Protein AF-A0A662QH12-F1 (afdb_monomer_lite)

Sequence (175 aa):
MKEVKDLENRIRKKLQQIRERIRAGDESEIVAWIIPNELACSQRPLRDDPRFGGRTPLPPEAKPLVIKWVRRIKEMGIRSIICLLEEQQLNRYYVEGGLNLHPCGLLGYYKSQGFEVRHFPMTDYQRPDESYMQKVLEAFKELPKPVLLHCSAAIDRTTPVAAFIAYHYKEDKCK

pLDDT: mean 94.57, std 6.65, range [52.44, 98.88]

Secondary structure (DSSP, 8-state):
-HHHHHHHHHHHHHHHHHHHHHHTT--S---EEEETTTEEEEPSTTTT-TTTTT-SSPPGGGHHHHHHHHHHHHHTT--EEEE---HHHHHHHHTTT---S-TTHHHHHHHHTT-EEEE----TTPPPPHHHHHHHHHHHHHSPSSEEEE-SSSSTTHHHHHHHHHHHHHHHHT-

Foldseek 3Di:
DVQLVVQLVVQQVVLVVCLVCQLVVNVVDAWDCSDPFAEIEGAQQCCNHVVPNPDKAGALVCLVSNVVVLVVVVVVVAAAEEEAAAPVRQCGHFPPRPNCCDPSTPQVNNVVVRHHYDYRYDDVLDADDPVSLVVVLVVSVPGDTHYYYYYHSCRRHNSSSSSSNSVVVVVVVVD

Structure (mmCIF, N/CA/C/O backbone):
data_AF-A0A662QH12-F1
#
_entry.id   AF-A0A662QH12-F1
#
loop_
_atom_site.group_PDB
_atom_site.id
_atom_site.type_symbol
_atom_site.label_atom_id
_atom_site.label_alt_id
_atom_site.label_comp_id
_atom_site.label_asym_id
_atom_site.label_entity_id
_atom_site.label_seq_id
_atom_site.pdbx_PDB_ins_code
_atom_site.Cartn_x
_atom_site.Cartn_y
_atom_site.Cartn_z
_atom_site.occupancy
_atom_site.B_iso_or_equiv
_atom_site.auth_seq_id
_atom_site.auth_comp_id
_atom_site.auth_asym_id
_atom_site.auth_atom_id
_atom_site.pdbx_PDB_model_num
ATOM 1 N N . MET A 1 1 ? -4.034 6.816 25.000 1.00 67.25 1 MET A N 1
ATOM 2 C CA . MET A 1 1 ? -2.619 6.866 24.533 1.00 67.25 1 MET A CA 1
ATOM 3 C C . MET A 1 1 ? -1.852 5.551 24.690 1.00 67.25 1 MET A C 1
ATOM 5 O O . MET A 1 1 ? -1.279 5.114 23.699 1.00 67.25 1 MET A O 1
ATOM 9 N N . LYS A 1 2 ? -1.825 4.903 25.871 1.00 81.06 2 LYS A N 1
ATOM 10 C CA . LYS A 1 2 ? -1.103 3.623 26.064 1.00 81.06 2 LYS A CA 1
ATOM 11 C C . LYS A 1 2 ? -1.577 2.523 25.100 1.00 81.06 2 LYS A C 1
ATOM 13 O O . LYS A 1 2 ? -0.763 1.924 24.411 1.00 81.06 2 LYS A O 1
ATOM 18 N N . GLU A 1 3 ? -2.891 2.363 24.953 1.00 86.19 3 GLU A N 1
ATOM 19 C CA . GLU A 1 3 ? -3.487 1.345 24.073 1.00 86.19 3 GLU A CA 1
ATOM 20 C C . GLU A 1 3 ? -3.155 1.539 22.586 1.00 86.19 3 GLU A C 1
ATOM 22 O O . GLU A 1 3 ? -2.809 0.579 21.896 1.00 86.19 3 GLU A O 1
ATOM 27 N N . VAL A 1 4 ? -3.185 2.785 22.095 1.00 90.38 4 VAL A N 1
ATOM 28 C CA . VAL A 1 4 ? -2.765 3.123 20.722 1.00 90.38 4 VAL A CA 1
ATOM 29 C C . VAL A 1 4 ? -1.297 2.757 20.511 1.00 90.38 4 VAL A C 1
ATOM 31 O O . VAL A 1 4 ? -0.939 2.208 19.468 1.00 90.38 4 VAL A O 1
ATOM 34 N N . LYS A 1 5 ? -0.437 3.006 21.507 1.00 92.19 5 LYS A N 1
ATOM 35 C CA . LYS A 1 5 ? 0.986 2.673 21.416 1.00 92.19 5 LYS A CA 1
ATOM 36 C C . LYS A 1 5 ? 1.232 1.163 21.409 1.00 92.19 5 LYS A C 1
ATOM 38 O O . LYS A 1 5 ? 2.049 0.682 20.623 1.00 92.19 5 LYS A O 1
ATOM 43 N N . ASP A 1 6 ? 0.497 0.411 22.221 1.00 94.38 6 ASP A N 1
ATOM 44 C CA . ASP A 1 6 ? 0.564 -1.053 22.241 1.00 94.38 6 ASP A CA 1
ATOM 45 C C . ASP A 1 6 ? 0.069 -1.656 20.917 1.00 94.38 6 ASP A C 1
ATOM 47 O O . ASP A 1 6 ? 0.640 -2.622 20.402 1.00 94.38 6 ASP A O 1
ATOM 51 N N . LEU A 1 7 ? -0.966 -1.064 20.315 1.00 95.38 7 LEU A N 1
ATOM 52 C CA . LEU A 1 7 ? -1.421 -1.424 18.977 1.00 95.38 7 LEU A CA 1
ATOM 53 C C . LEU A 1 7 ? -0.361 -1.105 17.912 1.00 95.38 7 LEU A C 1
ATOM 55 O O . LEU A 1 7 ? -0.024 -1.989 17.128 1.00 95.38 7 LEU A O 1
ATOM 59 N N . GLU A 1 8 ? 0.233 0.091 17.929 1.00 96.50 8 GLU A N 1
ATOM 60 C CA . GLU A 1 8 ? 1.331 0.474 17.027 1.00 96.50 8 GLU A CA 1
ATOM 61 C C . GLU A 1 8 ? 2.477 -0.547 17.075 1.00 96.50 8 GLU A C 1
ATOM 63 O O . GLU A 1 8 ? 2.946 -1.004 16.030 1.00 96.50 8 GLU A O 1
ATOM 68 N N . ASN A 1 9 ? 2.898 -0.954 18.275 1.00 96.44 9 ASN A N 1
ATOM 69 C CA . ASN A 1 9 ? 3.981 -1.920 18.464 1.00 96.44 9 ASN A CA 1
ATOM 70 C C . ASN A 1 9 ? 3.629 -3.311 17.909 1.00 96.44 9 ASN A C 1
ATOM 72 O O . ASN A 1 9 ? 4.463 -3.943 17.254 1.00 96.44 9 ASN A O 1
ATOM 76 N N . ARG A 1 10 ? 2.391 -3.783 18.111 1.00 96.62 10 ARG A N 1
ATOM 77 C CA . ARG A 1 10 ? 1.916 -5.057 17.538 1.00 96.62 10 ARG A CA 1
ATOM 78 C C . ARG A 1 10 ? 1.897 -5.022 16.011 1.00 96.62 10 ARG A C 1
ATOM 80 O O . ARG A 1 10 ? 2.400 -5.950 15.377 1.00 96.62 10 ARG A O 1
ATOM 87 N N . ILE A 1 11 ? 1.375 -3.941 15.429 1.00 97.69 11 ILE A N 1
ATOM 88 C CA . ILE A 1 11 ? 1.344 -3.735 13.974 1.00 97.69 11 ILE A CA 1
ATOM 89 C C . ILE A 1 11 ? 2.770 -3.717 13.415 1.00 97.69 11 ILE A C 1
ATOM 91 O O . ILE A 1 11 ? 3.062 -4.412 12.440 1.00 97.69 11 ILE A O 1
ATOM 95 N N . ARG A 1 12 ? 3.680 -2.981 14.065 1.00 97.69 12 ARG A N 1
ATOM 96 C CA . ARG A 1 12 ? 5.097 -2.905 13.686 1.00 97.69 12 ARG A CA 1
ATOM 97 C C . ARG A 1 12 ? 5.747 -4.283 13.645 1.00 97.69 12 ARG A C 1
ATOM 99 O O . ARG A 1 12 ? 6.373 -4.612 12.640 1.00 97.69 12 ARG A O 1
ATOM 106 N N . LYS A 1 13 ? 5.559 -5.100 14.686 1.00 97.62 13 LYS A N 1
ATOM 107 C CA . LYS A 1 13 ? 6.112 -6.462 14.754 1.00 97.62 13 LYS A CA 1
ATOM 108 C C . LYS A 1 13 ? 5.592 -7.345 13.615 1.00 97.62 13 LYS A C 1
ATOM 110 O O . LYS A 1 13 ? 6.379 -8.022 12.961 1.00 97.62 13 LYS A O 1
ATOM 115 N N . LYS A 1 14 ? 4.285 -7.302 13.329 1.00 97.56 14 LYS A N 1
ATOM 116 C CA . LYS A 1 14 ? 3.685 -8.077 12.230 1.00 97.56 14 LYS A CA 1
ATOM 117 C C . LYS A 1 14 ? 4.227 -7.651 10.862 1.00 97.56 14 LYS A C 1
ATOM 119 O O . LYS A 1 14 ? 4.557 -8.502 10.040 1.00 97.56 14 LYS A O 1
ATOM 124 N N . LEU A 1 15 ? 4.360 -6.346 10.622 1.00 97.69 15 LEU A N 1
ATOM 125 C CA . LEU A 1 15 ? 4.922 -5.832 9.372 1.00 97.69 15 LEU A CA 1
ATOM 126 C C . LEU A 1 15 ? 6.408 -6.182 9.229 1.00 97.69 15 LEU A C 1
ATOM 128 O O . LEU A 1 15 ? 6.828 -6.549 8.139 1.00 97.69 15 LEU A O 1
ATOM 132 N N . GLN A 1 16 ? 7.195 -6.147 10.309 1.00 97.50 16 GLN A N 1
ATOM 133 C CA . GLN A 1 16 ? 8.589 -6.613 10.291 1.00 97.50 16 GLN A CA 1
ATOM 134 C C . GLN A 1 16 ? 8.699 -8.089 9.886 1.00 97.50 16 GLN A C 1
ATOM 136 O O . GLN A 1 16 ? 9.485 -8.403 8.996 1.00 97.50 16 GLN A O 1
ATOM 141 N N . GLN A 1 17 ? 7.854 -8.960 10.444 1.00 97.50 17 GLN A N 1
ATOM 142 C CA . GLN A 1 17 ? 7.819 -10.381 10.080 1.00 97.50 17 GLN A CA 1
ATOM 143 C C . GLN A 1 17 ? 7.498 -10.590 8.593 1.00 97.50 17 GLN A C 1
ATOM 145 O O . GLN A 1 17 ? 8.185 -11.346 7.914 1.00 97.50 17 GLN A O 1
ATOM 150 N N . ILE A 1 18 ? 6.489 -9.896 8.055 1.00 97.38 18 ILE A N 1
ATOM 151 C CA . ILE A 1 18 ? 6.146 -9.975 6.623 1.00 97.38 18 ILE A CA 1
ATOM 152 C C . ILE A 1 18 ? 7.323 -9.525 5.753 1.00 97.38 18 ILE A C 1
ATOM 154 O O . ILE A 1 18 ? 7.653 -10.170 4.761 1.00 97.38 18 ILE A O 1
ATOM 158 N N . ARG A 1 19 ? 7.985 -8.431 6.131 1.00 96.25 19 ARG A N 1
ATOM 159 C CA . ARG A 1 19 ? 9.150 -7.917 5.408 1.00 96.25 19 ARG A CA 1
ATOM 160 C C . ARG A 1 19 ? 10.292 -8.927 5.366 1.00 96.25 19 ARG A C 1
ATOM 162 O O . ARG A 1 19 ? 10.864 -9.139 4.305 1.00 96.25 19 ARG A O 1
ATOM 169 N N . GLU A 1 20 ? 10.616 -9.547 6.497 1.00 96.62 20 GLU A N 1
ATOM 170 C CA . GLU A 1 20 ? 11.657 -10.580 6.588 1.00 96.62 20 GLU A CA 1
ATOM 171 C C . GLU A 1 20 ? 11.343 -11.788 5.702 1.00 96.62 20 GLU A C 1
ATOM 173 O O . GLU A 1 20 ? 12.218 -12.242 4.967 1.00 96.62 20 GLU A O 1
ATOM 178 N N . ARG A 1 21 ? 10.083 -12.242 5.687 1.00 96.81 21 ARG A N 1
ATOM 179 C CA . ARG A 1 21 ? 9.625 -13.321 4.798 1.00 96.81 21 ARG A CA 1
ATOM 180 C C . ARG A 1 21 ? 9.805 -12.959 3.326 1.00 96.81 21 ARG A C 1
ATOM 182 O O . ARG A 1 21 ? 10.402 -13.732 2.583 1.00 96.81 21 ARG A O 1
ATOM 189 N N . ILE A 1 22 ? 9.397 -11.751 2.926 1.00 96.56 22 ILE A N 1
ATOM 190 C CA . ILE A 1 22 ? 9.544 -11.284 1.539 1.00 96.56 22 ILE A CA 1
ATOM 191 C C . ILE A 1 22 ? 11.024 -11.197 1.138 1.00 96.56 22 ILE A C 1
ATOM 193 O O . ILE A 1 22 ? 11.372 -11.653 0.049 1.00 96.56 22 ILE A O 1
ATOM 197 N N . ARG A 1 23 ? 11.916 -10.707 2.017 1.00 95.69 23 ARG A N 1
ATOM 198 C CA . ARG A 1 23 ? 13.373 -10.710 1.754 1.00 95.69 23 ARG A CA 1
ATOM 199 C C . ARG A 1 23 ? 13.930 -12.119 1.568 1.00 95.69 23 ARG A C 1
ATOM 201 O O . ARG A 1 23 ? 14.849 -12.300 0.778 1.00 95.69 23 ARG A O 1
ATOM 208 N N . ALA A 1 24 ? 13.376 -13.101 2.276 1.00 96.06 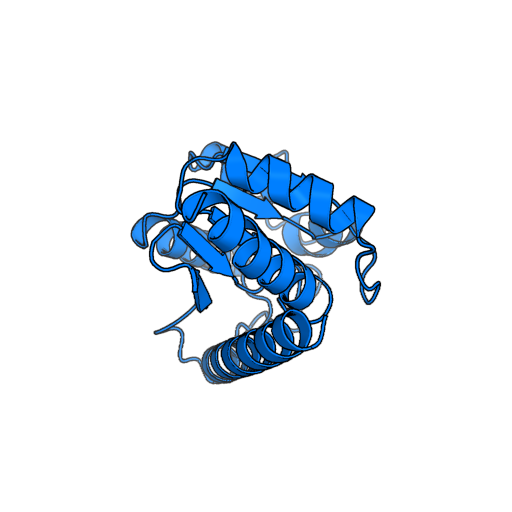24 ALA A N 1
ATOM 209 C CA . ALA A 1 24 ? 13.731 -14.511 2.135 1.00 96.06 24 ALA A CA 1
ATOM 210 C C . ALA A 1 24 ? 13.091 -15.186 0.901 1.00 96.06 24 ALA A C 1
ATOM 212 O O . ALA A 1 24 ? 13.315 -16.372 0.672 1.00 96.06 24 ALA A O 1
ATOM 213 N N . GLY A 1 25 ? 12.303 -14.457 0.100 1.00 94.69 25 GLY A N 1
ATOM 214 C CA . GLY A 1 25 ? 11.602 -14.983 -1.075 1.00 94.69 25 GLY A CA 1
ATOM 215 C C . GLY A 1 25 ? 10.254 -15.646 -0.770 1.00 94.69 25 GLY A C 1
ATOM 216 O O . GLY A 1 25 ? 9.591 -16.124 -1.691 1.00 94.69 25 GLY A O 1
ATOM 217 N N . ASP A 1 26 ? 9.813 -15.646 0.490 1.00 95.25 26 ASP A N 1
ATOM 218 C CA . ASP A 1 26 ? 8.482 -16.099 0.885 1.00 95.25 26 ASP A CA 1
ATOM 219 C C . ASP A 1 26 ? 7.486 -14.943 0.772 1.00 95.25 26 ASP A C 1
ATOM 221 O O . ASP A 1 26 ? 7.352 -14.097 1.657 1.00 95.25 26 ASP A O 1
ATOM 225 N N . GLU A 1 27 ? 6.753 -14.926 -0.337 1.00 92.50 27 GLU A N 1
ATOM 226 C CA . GLU A 1 27 ? 5.677 -13.968 -0.543 1.00 92.50 27 GLU A CA 1
ATOM 227 C C . GLU A 1 27 ? 4.291 -14.528 -0.186 1.00 92.50 27 GLU A C 1
ATOM 229 O O . GLU A 1 27 ? 3.301 -13.977 -0.661 1.00 92.50 27 GLU A O 1
ATOM 234 N N . SER A 1 28 ? 4.149 -15.616 0.578 1.00 92.69 28 SER A N 1
ATOM 235 C CA . SER A 1 28 ? 2.821 -16.181 0.900 1.00 92.69 28 SER A CA 1
ATOM 236 C C . SER A 1 28 ? 1.907 -15.190 1.637 1.00 92.69 28 SER A C 1
ATOM 238 O O . SER A 1 28 ? 0.692 -15.220 1.460 1.00 92.69 28 SER A O 1
ATOM 240 N N . GLU A 1 29 ? 2.487 -14.237 2.366 1.00 94.25 29 GLU A N 1
ATOM 241 C CA . GLU A 1 29 ? 1.793 -13.119 3.000 1.00 94.25 29 GLU A CA 1
ATOM 242 C C . GLU A 1 29 ? 2.478 -11.801 2.606 1.00 94.25 29 GLU A C 1
ATOM 244 O O . GLU A 1 29 ? 3.665 -11.622 2.858 1.00 94.25 29 GLU A O 1
ATOM 249 N N . ILE A 1 30 ? 1.743 -10.877 1.973 1.00 95.88 30 ILE A N 1
ATOM 250 C CA . ILE A 1 30 ? 2.283 -9.571 1.527 1.00 95.88 30 ILE A CA 1
ATOM 251 C C . ILE A 1 30 ? 1.593 -8.359 2.163 1.00 95.88 30 ILE A C 1
ATOM 253 O O . ILE A 1 30 ? 2.017 -7.223 1.942 1.00 95.88 30 ILE A O 1
ATOM 257 N N . VAL A 1 31 ? 0.553 -8.597 2.966 1.00 97.50 31 VAL A N 1
ATOM 258 C CA . VAL A 1 31 ? -0.193 -7.573 3.703 1.00 97.50 31 VAL A CA 1
ATOM 259 C C . VAL A 1 31 ? -0.408 -8.019 5.146 1.00 97.50 31 VAL A C 1
ATOM 261 O O . VAL A 1 31 ? -0.580 -9.204 5.415 1.00 97.50 31 VAL A O 1
ATOM 264 N N . ALA A 1 32 ? -0.433 -7.067 6.073 1.00 98.00 32 ALA A N 1
ATOM 265 C CA . ALA A 1 32 ? -0.919 -7.268 7.431 1.00 98.00 32 ALA A CA 1
ATOM 266 C C . ALA A 1 32 ? -2.360 -6.759 7.525 1.00 98.00 32 ALA A C 1
ATOM 268 O O . ALA A 1 32 ? -2.596 -5.565 7.343 1.00 98.00 32 ALA A O 1
ATOM 269 N N . TRP A 1 33 ? -3.312 -7.632 7.844 1.00 97.81 33 TRP A N 1
ATOM 270 C CA . TRP A 1 33 ? -4.680 -7.222 8.166 1.00 97.81 33 TRP A CA 1
ATOM 271 C C . TRP 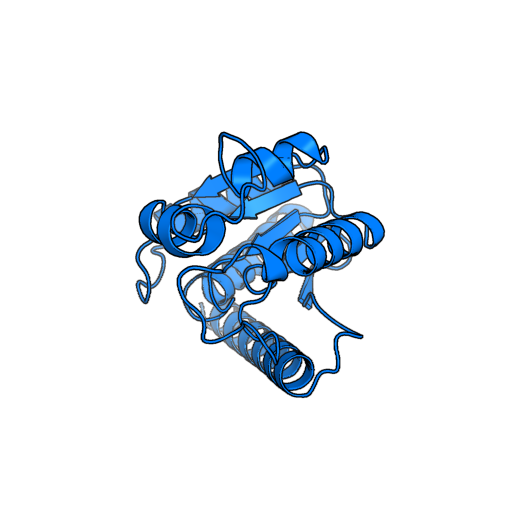A 1 33 ? -4.728 -6.632 9.576 1.00 97.81 33 TRP A C 1
ATOM 273 O O . TRP A 1 33 ? -4.541 -7.343 10.560 1.00 97.81 33 TRP A O 1
ATOM 283 N N . ILE A 1 34 ? -4.946 -5.321 9.666 1.00 97.62 34 ILE A N 1
ATOM 284 C CA . ILE A 1 34 ? -5.022 -4.579 10.932 1.00 97.62 34 ILE A CA 1
ATOM 285 C C . ILE A 1 34 ? -6.453 -4.597 11.463 1.00 97.62 34 ILE A C 1
ATOM 287 O O . ILE A 1 34 ? -6.679 -4.812 12.651 1.00 97.62 34 ILE A O 1
ATOM 291 N N . ILE A 1 35 ? -7.412 -4.410 10.555 1.00 97.00 35 ILE A N 1
ATOM 292 C CA . ILE A 1 35 ? -8.839 -4.614 10.794 1.00 97.00 35 ILE A CA 1
ATOM 293 C C . ILE A 1 35 ? -9.293 -5.638 9.747 1.00 97.00 35 ILE A C 1
ATOM 295 O O . ILE A 1 35 ? -9.168 -5.345 8.550 1.00 97.00 35 ILE A O 1
ATOM 299 N N . PRO A 1 36 ? -9.761 -6.836 10.149 1.00 96.38 36 PRO A N 1
ATOM 300 C CA . PRO A 1 36 ? -10.143 -7.891 9.212 1.00 96.38 36 PRO A CA 1
ATOM 301 C C . PRO A 1 36 ? -11.112 -7.384 8.142 1.00 96.38 36 PRO A C 1
ATOM 303 O O . PRO A 1 36 ? -12.107 -6.748 8.472 1.00 96.38 36 PRO A O 1
ATOM 306 N N . ASN A 1 37 ? -10.810 -7.651 6.868 1.00 95.75 37 ASN A N 1
ATOM 307 C CA . ASN A 1 37 ? -11.606 -7.238 5.701 1.00 95.75 37 ASN A CA 1
ATOM 308 C C . ASN A 1 37 ? -11.827 -5.719 5.534 1.00 95.75 37 ASN A C 1
ATOM 310 O O . ASN A 1 37 ? -12.596 -5.308 4.667 1.00 95.75 37 ASN A O 1
ATOM 314 N N . GLU A 1 38 ? -11.143 -4.866 6.305 1.00 98.06 38 GLU A N 1
ATOM 315 C CA . GLU A 1 38 ? -11.360 -3.413 6.257 1.00 98.06 38 GLU A CA 1
ATOM 316 C C . GLU A 1 38 ? -10.079 -2.601 6.086 1.00 98.06 38 GLU A C 1
ATOM 318 O O . GLU A 1 38 ? -10.048 -1.697 5.251 1.00 98.06 38 GLU A O 1
ATOM 323 N N . LEU A 1 39 ? -9.022 -2.918 6.839 1.00 98.56 39 LEU A N 1
ATOM 324 C CA . LEU A 1 39 ? -7.743 -2.211 6.781 1.00 98.56 39 LEU A CA 1
ATOM 325 C C . LEU A 1 39 ? -6.591 -3.208 6.695 1.00 98.56 39 LEU A C 1
ATOM 327 O O . LEU A 1 39 ? -6.319 -3.946 7.644 1.00 98.56 39 LEU A O 1
ATOM 331 N N . ALA A 1 40 ? -5.875 -3.162 5.580 1.00 98.50 40 ALA A N 1
ATOM 332 C CA . ALA A 1 40 ? -4.612 -3.846 5.372 1.00 98.50 40 ALA A CA 1
ATOM 333 C C . ALA A 1 40 ? -3.455 -2.840 5.356 1.00 98.50 40 ALA A C 1
ATOM 335 O O . ALA A 1 40 ? -3.621 -1.682 4.973 1.00 98.50 40 ALA A O 1
ATOM 336 N N . CYS A 1 41 ? -2.261 -3.282 5.737 1.00 98.62 41 CYS A N 1
ATOM 337 C CA . CYS A 1 41 ? -1.024 -2.518 5.612 1.00 98.62 41 CYS A CA 1
ATOM 338 C C . CYS A 1 41 ? 0.029 -3.314 4.846 1.00 98.62 41 CYS A C 1
ATOM 340 O O . CYS A 1 41 ? 0.162 -4.521 5.039 1.00 98.62 41 CYS A O 1
ATOM 342 N N . SER A 1 42 ? 0.820 -2.639 4.020 1.00 97.50 42 SER A N 1
ATOM 343 C CA . SER A 1 42 ? 1.956 -3.251 3.328 1.00 97.50 42 SER A CA 1
ATOM 344 C C . SER A 1 42 ? 3.086 -2.256 3.120 1.00 97.50 42 SER A C 1
ATOM 346 O O . SER A 1 42 ? 2.933 -1.048 3.296 1.00 97.50 42 SER A O 1
ATOM 348 N N . GLN A 1 43 ? 4.240 -2.771 2.708 1.00 96.19 43 GLN A N 1
ATOM 349 C CA . GLN A 1 43 ? 5.297 -1.966 2.100 1.00 96.19 43 GLN A CA 1
ATOM 350 C C . GLN A 1 43 ? 4.908 -1.524 0.681 1.00 96.19 43 GLN A C 1
ATOM 352 O O . GLN A 1 43 ? 3.951 -2.058 0.109 1.00 96.19 43 GLN A O 1
ATOM 357 N N . ARG A 1 44 ? 5.656 -0.575 0.097 1.00 96.38 44 ARG A N 1
ATOM 358 C CA . ARG A 1 44 ? 5.531 -0.255 -1.336 1.00 96.38 44 ARG A CA 1
ATOM 359 C C . ARG A 1 44 ? 5.874 -1.486 -2.191 1.00 96.38 44 ARG A C 1
ATOM 361 O O . ARG A 1 44 ? 6.675 -2.319 -1.744 1.00 96.38 44 ARG A O 1
ATOM 368 N N . PRO A 1 45 ? 5.354 -1.583 -3.429 1.00 97.00 45 PRO A N 1
ATOM 369 C CA . PRO A 1 45 ? 5.709 -2.665 -4.338 1.00 97.00 45 PRO A CA 1
ATOM 370 C C . PRO A 1 45 ? 7.226 -2.853 -4.435 1.00 97.00 45 PRO A C 1
ATOM 372 O O . PRO A 1 45 ? 7.967 -1.890 -4.660 1.00 97.00 45 PRO A O 1
ATOM 375 N N . LEU A 1 46 ? 7.662 -4.101 -4.266 1.00 96.69 46 LEU A N 1
ATOM 376 C CA . LEU A 1 46 ? 9.054 -4.549 -4.357 1.00 96.69 46 LEU A CA 1
ATOM 377 C C . LEU A 1 46 ? 10.034 -3.945 -3.346 1.00 96.69 46 LEU A C 1
ATOM 379 O O . LEU A 1 46 ? 11.231 -4.071 -3.555 1.00 96.69 46 LEU A O 1
ATOM 383 N N . ARG A 1 47 ? 9.591 -3.309 -2.252 1.00 95.69 47 ARG A N 1
ATOM 384 C CA . ARG A 1 47 ? 10.512 -2.709 -1.263 1.00 95.69 47 ARG A CA 1
ATOM 385 C C . ARG A 1 47 ? 11.533 -3.688 -0.685 1.00 95.69 47 ARG A C 1
ATOM 387 O O . ARG A 1 47 ? 12.670 -3.291 -0.468 1.00 95.69 47 ARG A O 1
ATOM 394 N N . ASP A 1 48 ? 11.115 -4.913 -0.406 1.00 96.12 48 ASP A N 1
ATOM 395 C CA . ASP A 1 48 ? 11.963 -5.966 0.157 1.00 96.12 48 ASP A CA 1
ATOM 396 C C . ASP A 1 48 ? 12.091 -7.158 -0.816 1.00 96.12 48 ASP A C 1
ATOM 398 O O . ASP A 1 48 ? 12.478 -8.244 -0.402 1.00 96.12 48 ASP A O 1
ATOM 402 N N . ASP A 1 49 ? 11.762 -6.972 -2.105 1.00 96.38 49 ASP A N 1
ATOM 403 C CA . ASP A 1 49 ? 11.945 -8.021 -3.120 1.00 96.38 49 ASP A CA 1
ATOM 404 C C . ASP A 1 49 ? 13.429 -8.451 -3.169 1.00 96.38 49 ASP A C 1
ATOM 406 O O . ASP A 1 49 ? 14.301 -7.574 -3.198 1.00 96.38 49 ASP A O 1
ATOM 410 N N . PRO A 1 50 ? 13.749 -9.759 -3.218 1.00 94.44 50 PRO A N 1
ATOM 411 C CA . PRO A 1 50 ? 15.135 -10.235 -3.171 1.00 94.44 50 PRO A CA 1
ATOM 412 C C . PRO A 1 50 ? 16.037 -9.705 -4.296 1.00 94.44 50 PRO A C 1
ATOM 414 O O . PRO A 1 50 ? 17.253 -9.635 -4.139 1.00 94.44 50 PRO A O 1
ATOM 417 N N . ARG A 1 51 ? 15.461 -9.329 -5.444 1.00 94.81 51 ARG A N 1
ATOM 418 C CA . ARG A 1 51 ? 16.192 -8.838 -6.621 1.00 94.81 51 ARG A CA 1
ATOM 419 C C . ARG A 1 51 ? 16.212 -7.313 -6.698 1.00 94.81 51 ARG A C 1
ATOM 421 O O . ARG A 1 51 ? 17.193 -6.735 -7.173 1.00 94.81 51 ARG A O 1
ATOM 428 N N . PHE A 1 52 ? 15.139 -6.660 -6.250 1.00 95.19 52 PHE A N 1
ATOM 429 C CA . PHE A 1 52 ? 14.903 -5.232 -6.487 1.00 95.19 52 PHE A CA 1
ATOM 430 C C . PHE A 1 52 ? 14.742 -4.368 -5.222 1.00 95.19 52 PHE A C 1
ATOM 432 O O . PHE A 1 52 ? 14.724 -3.145 -5.341 1.00 95.19 52 PHE A O 1
ATOM 439 N N . GLY A 1 53 ? 14.685 -4.936 -4.014 1.00 88.69 53 GLY A N 1
ATOM 440 C CA . GLY A 1 53 ? 14.347 -4.208 -2.778 1.00 88.69 53 GLY A CA 1
ATOM 441 C C . GLY A 1 53 ? 15.282 -3.061 -2.385 1.00 88.69 53 GLY A C 1
ATOM 442 O O . GLY A 1 53 ? 14.848 -2.021 -1.874 1.00 88.69 53 GLY A O 1
ATOM 443 N N . GLY A 1 54 ? 16.570 -3.207 -2.691 1.00 82.62 54 GLY A N 1
ATOM 444 C CA . GLY A 1 54 ? 17.575 -2.157 -2.509 1.00 82.62 54 GLY A CA 1
ATOM 445 C C . GLY A 1 54 ? 17.761 -1.240 -3.720 1.00 82.62 54 GLY A C 1
ATOM 446 O O . GLY A 1 54 ? 18.521 -0.280 -3.630 1.00 82.62 54 GLY A O 1
ATOM 447 N N . ARG A 1 55 ? 17.107 -1.517 -4.855 1.00 87.00 55 ARG A N 1
ATOM 448 C CA . ARG A 1 55 ? 17.358 -0.793 -6.105 1.00 87.00 55 ARG A CA 1
ATOM 449 C C . ARG A 1 55 ? 16.533 0.483 -6.189 1.00 87.00 55 ARG A C 1
ATOM 451 O O . ARG A 1 55 ? 15.328 0.496 -5.935 1.00 87.00 55 ARG A O 1
ATOM 458 N N . THR A 1 56 ? 17.212 1.559 -6.562 1.00 88.81 56 THR A N 1
ATOM 459 C CA . THR A 1 56 ? 16.607 2.850 -6.860 1.00 88.81 56 THR A CA 1
ATOM 460 C C . THR A 1 56 ? 17.430 3.535 -7.957 1.00 88.81 56 THR A C 1
ATOM 462 O O . THR A 1 56 ? 18.636 3.690 -7.771 1.00 88.81 56 THR A O 1
ATOM 465 N N . PRO A 1 57 ? 16.820 3.923 -9.087 1.00 94.25 57 PRO A N 1
ATOM 466 C CA . PRO A 1 57 ? 15.428 3.661 -9.465 1.00 94.25 57 PRO A CA 1
ATOM 467 C C . PRO A 1 57 ? 15.154 2.171 -9.781 1.00 94.25 57 PRO A C 1
ATOM 469 O O . PRO A 1 57 ? 16.085 1.371 -9.888 1.00 94.25 57 PRO A O 1
ATOM 472 N N . LEU A 1 58 ? 13.879 1.767 -9.896 1.00 96.56 58 LEU A N 1
ATOM 473 C CA . LEU A 1 58 ? 13.532 0.419 -10.376 1.00 96.56 58 LEU A CA 1
ATOM 474 C C . LEU A 1 58 ? 13.681 0.349 -11.905 1.00 96.56 58 LEU A C 1
ATOM 476 O O . LEU A 1 58 ? 13.087 1.185 -12.588 1.00 96.56 58 LEU A O 1
ATOM 480 N N . PRO A 1 59 ? 14.415 -0.639 -12.448 1.00 96.38 59 PRO A N 1
ATOM 481 C CA . PRO A 1 59 ? 14.641 -0.745 -13.886 1.00 96.38 59 PRO A CA 1
ATOM 482 C C . PRO A 1 59 ? 13.452 -1.429 -14.596 1.00 96.38 59 PRO A C 1
ATOM 484 O O . PRO A 1 59 ? 12.594 -2.016 -13.921 1.00 96.38 59 PRO A O 1
ATOM 487 N N . PRO A 1 60 ? 13.374 -1.404 -15.941 1.00 96.94 60 PRO A N 1
ATOM 488 C CA . PRO A 1 60 ? 12.239 -1.948 -16.695 1.00 96.94 60 PRO A CA 1
ATOM 489 C C . PRO A 1 60 ? 11.916 -3.419 -16.390 1.00 96.94 60 PRO A C 1
ATOM 491 O O . PRO A 1 60 ? 10.746 -3.807 -16.372 1.00 96.94 60 PRO A O 1
ATOM 494 N N . GLU A 1 61 ? 12.919 -4.236 -16.062 1.00 97.19 61 GLU A N 1
ATOM 495 C CA . GLU A 1 61 ? 12.766 -5.659 -15.730 1.00 97.19 61 GLU A CA 1
ATOM 496 C C . GLU A 1 61 ? 11.980 -5.886 -14.430 1.00 97.19 61 GLU A C 1
ATOM 498 O O . GLU A 1 61 ? 11.441 -6.971 -14.211 1.00 97.19 61 GLU A O 1
ATOM 503 N N . ALA A 1 62 ? 11.864 -4.870 -13.567 1.00 97.56 62 ALA A N 1
ATOM 504 C CA . ALA A 1 62 ? 11.052 -4.935 -12.355 1.00 97.56 62 ALA A CA 1
ATOM 505 C C . ALA A 1 62 ? 9.544 -4.806 -12.645 1.00 97.56 62 ALA A C 1
ATOM 507 O O . ALA A 1 62 ? 8.717 -5.164 -11.798 1.00 97.56 62 ALA A O 1
ATOM 508 N N . LYS A 1 63 ? 9.154 -4.318 -13.835 1.00 97.62 63 LYS A N 1
ATOM 509 C CA . LYS A 1 63 ? 7.757 -4.009 -14.186 1.00 97.62 63 LYS A CA 1
ATOM 510 C C . LYS A 1 63 ? 6.813 -5.200 -13.984 1.00 97.62 63 LYS A C 1
ATOM 512 O O . LYS A 1 63 ? 5.798 -5.013 -13.308 1.00 97.62 63 LYS A O 1
ATOM 517 N N . PRO A 1 64 ? 7.113 -6.424 -14.467 1.00 98.12 64 PRO A N 1
ATOM 518 C CA . PRO A 1 64 ? 6.219 -7.567 -14.283 1.00 98.12 64 PRO A CA 1
ATOM 519 C C . PRO A 1 64 ? 5.977 -7.913 -12.809 1.00 98.12 64 PRO A C 1
ATOM 521 O O . PRO A 1 64 ? 4.899 -8.387 -12.458 1.00 98.12 64 PRO A O 1
ATOM 524 N N . LEU A 1 65 ? 6.945 -7.647 -11.928 1.00 97.56 65 LEU A N 1
ATOM 525 C CA . LEU A 1 65 ? 6.816 -7.929 -10.499 1.00 97.56 65 LEU A CA 1
ATOM 526 C C . LEU A 1 65 ? 5.982 -6.873 -9.781 1.00 97.56 65 LEU A C 1
ATOM 528 O O . LEU A 1 65 ? 5.192 -7.226 -8.908 1.00 97.56 65 LEU A O 1
ATOM 532 N N . VAL A 1 66 ? 6.079 -5.600 -10.182 1.00 97.81 66 VAL A N 1
ATOM 533 C CA . VAL A 1 66 ? 5.144 -4.574 -9.697 1.00 97.81 66 VAL A CA 1
ATOM 534 C C . VAL A 1 66 ? 3.720 -4.913 -10.139 1.00 97.81 66 VAL A C 1
ATOM 536 O O . VAL A 1 66 ? 2.809 -4.898 -9.315 1.00 97.81 66 VAL A O 1
ATOM 539 N N . ILE A 1 67 ? 3.526 -5.307 -11.403 1.00 98.44 67 ILE A N 1
ATOM 540 C CA . ILE A 1 67 ? 2.222 -5.752 -11.920 1.00 98.44 67 ILE A CA 1
ATOM 541 C C . ILE A 1 67 ? 1.702 -6.956 -11.124 1.00 98.44 67 ILE A C 1
ATOM 543 O O . ILE A 1 67 ? 0.555 -6.937 -10.678 1.00 98.44 67 ILE A O 1
ATOM 547 N N . LYS A 1 68 ? 2.542 -7.975 -10.891 1.00 97.94 68 LYS A N 1
ATOM 548 C CA . LYS A 1 68 ? 2.200 -9.148 -10.068 1.00 97.94 68 LYS A CA 1
ATOM 549 C C . LYS A 1 68 ? 1.768 -8.724 -8.667 1.00 97.94 68 LYS A C 1
ATOM 551 O O . LYS A 1 68 ? 0.741 -9.193 -8.191 1.00 97.94 68 LYS A O 1
ATOM 556 N N . TRP A 1 69 ? 2.518 -7.839 -8.016 1.00 97.94 69 TRP A N 1
ATOM 557 C CA . TRP A 1 69 ? 2.191 -7.351 -6.679 1.00 97.94 69 TRP A CA 1
ATOM 558 C C . TRP A 1 69 ? 0.819 -6.662 -6.648 1.00 97.94 69 TRP A C 1
ATOM 560 O O . TRP A 1 69 ? -0.006 -6.977 -5.792 1.00 97.94 69 TRP A O 1
ATOM 570 N N . VAL A 1 70 ? 0.533 -5.800 -7.632 1.00 98.31 70 VAL A N 1
ATOM 571 C CA . VAL A 1 70 ? -0.763 -5.111 -7.751 1.00 98.31 70 VAL A CA 1
ATOM 572 C C . VAL A 1 70 ? -1.907 -6.088 -8.016 1.00 98.31 70 VAL A C 1
ATOM 574 O O . VAL A 1 70 ? -2.969 -5.982 -7.405 1.00 98.31 70 VAL A O 1
ATOM 577 N N . ARG A 1 71 ? -1.689 -7.086 -8.879 1.00 98.31 71 ARG A N 1
ATOM 578 C CA . ARG A 1 71 ? -2.673 -8.146 -9.122 1.00 98.31 71 ARG A CA 1
ATOM 579 C C . ARG A 1 71 ? -3.002 -8.899 -7.833 1.00 98.31 71 ARG A C 1
ATOM 581 O O . ARG A 1 71 ? -4.171 -9.110 -7.543 1.00 98.31 71 ARG A O 1
ATOM 588 N N . ARG A 1 72 ? -1.994 -9.230 -7.024 1.00 97.56 72 ARG A N 1
ATOM 589 C CA . ARG A 1 72 ? -2.190 -9.964 -5.768 1.00 97.56 72 ARG A CA 1
ATOM 590 C C . ARG A 1 72 ? -3.007 -9.191 -4.741 1.00 97.56 72 ARG A C 1
ATOM 592 O O . ARG A 1 72 ? -3.900 -9.772 -4.138 1.00 97.56 72 ARG A O 1
ATOM 599 N N . ILE A 1 73 ? -2.751 -7.894 -4.548 1.00 97.56 73 ILE A N 1
ATOM 600 C CA . ILE A 1 73 ? -3.589 -7.099 -3.633 1.00 97.56 73 ILE A CA 1
ATOM 601 C C . ILE A 1 73 ? -5.032 -6.985 -4.153 1.00 97.56 73 ILE A C 1
ATOM 603 O O . ILE A 1 73 ? -5.965 -6.986 -3.356 1.00 97.56 73 ILE A O 1
ATOM 607 N N . LYS A 1 74 ? -5.236 -6.970 -5.480 1.00 97.69 74 LYS A N 1
ATOM 608 C CA . LYS A 1 74 ? -6.573 -7.005 -6.091 1.00 97.69 74 LYS A CA 1
ATOM 609 C C . LYS A 1 74 ? -7.281 -8.341 -5.846 1.00 97.69 74 LYS A C 1
ATOM 611 O O . LYS A 1 74 ? -8.448 -8.347 -5.477 1.00 97.69 74 LYS A O 1
ATOM 616 N N . GLU A 1 75 ? -6.574 -9.461 -6.000 1.00 97.56 75 GLU A N 1
ATOM 617 C CA . GLU A 1 75 ? -7.072 -10.820 -5.714 1.00 97.56 75 GLU A CA 1
ATOM 618 C C . GLU A 1 75 ? -7.437 -11.008 -4.230 1.00 97.56 75 GLU A C 1
ATOM 620 O O . GLU A 1 75 ? -8.342 -11.772 -3.913 1.00 97.56 75 GLU A O 1
ATOM 625 N N . MET A 1 76 ? -6.800 -10.261 -3.320 1.00 97.25 76 MET A N 1
ATOM 626 C CA . MET A 1 76 ? -7.176 -10.189 -1.897 1.00 97.25 76 MET A CA 1
ATOM 627 C C . MET A 1 76 ? -8.453 -9.369 -1.637 1.00 97.25 76 MET A C 1
ATOM 629 O O . MET A 1 76 ? -8.849 -9.199 -0.485 1.00 97.25 76 MET A O 1
ATOM 633 N N . GLY A 1 77 ? -9.082 -8.824 -2.681 1.00 98.12 77 GLY A N 1
ATOM 634 C CA . GLY A 1 77 ? -10.314 -8.047 -2.591 1.00 98.12 77 GLY A CA 1
ATOM 635 C C . GLY A 1 77 ? -10.125 -6.588 -2.180 1.00 98.12 77 GLY A C 1
ATOM 636 O O . GLY A 1 77 ? -11.130 -5.913 -1.974 1.00 98.12 77 GLY A O 1
ATOM 637 N N . ILE A 1 78 ? -8.886 -6.079 -2.068 1.00 98.62 78 ILE A N 1
ATOM 638 C CA . ILE A 1 78 ? -8.626 -4.654 -1.795 1.00 98.62 78 ILE A CA 1
ATOM 639 C C . ILE A 1 78 ? -9.348 -3.800 -2.845 1.00 98.62 78 ILE A C 1
ATOM 641 O O . ILE A 1 78 ? -9.201 -4.030 -4.045 1.00 98.62 78 ILE A O 1
ATOM 645 N N . ARG A 1 79 ? -10.104 -2.795 -2.392 1.00 98.75 79 ARG A N 1
ATOM 646 C CA . ARG A 1 79 ? -10.832 -1.861 -3.270 1.00 98.75 79 ARG A CA 1
ATOM 647 C C . ARG A 1 79 ? -10.199 -0.476 -3.318 1.00 98.75 79 ARG A C 1
ATOM 649 O O . ARG A 1 79 ? -10.308 0.203 -4.334 1.00 98.75 79 ARG A O 1
ATOM 656 N N . SER A 1 80 ? -9.496 -0.088 -2.256 1.00 98.88 80 SER A N 1
ATOM 657 C CA . SER A 1 80 ? -8.928 1.254 -2.136 1.00 98.88 80 SER A CA 1
ATOM 658 C C . SER A 1 80 ? -7.491 1.243 -1.638 1.00 98.88 80 SER A C 1
ATOM 660 O O . SER A 1 80 ? -7.089 0.342 -0.903 1.00 98.88 80 SER A O 1
ATOM 662 N N . ILE A 1 81 ? -6.720 2.268 -1.996 1.00 98.88 81 ILE A N 1
ATOM 663 C CA . ILE A 1 81 ? -5.327 2.441 -1.580 1.00 98.88 81 ILE A CA 1
ATOM 664 C C . ILE A 1 81 ? -5.130 3.840 -0.994 1.00 98.88 81 ILE A C 1
ATOM 666 O O . ILE A 1 81 ? -5.427 4.848 -1.634 1.00 98.88 81 ILE A O 1
ATOM 670 N N . ILE A 1 82 ? -4.557 3.894 0.205 1.00 98.81 82 ILE A N 1
ATOM 671 C CA . ILE A 1 82 ? -3.992 5.106 0.793 1.00 98.81 82 ILE A CA 1
ATOM 672 C C . ILE A 1 82 ? -2.468 5.011 0.685 1.00 98.81 82 ILE A C 1
ATOM 674 O O . ILE A 1 82 ? -1.833 4.168 1.325 1.00 98.81 82 ILE A O 1
ATOM 678 N N . CYS A 1 83 ? -1.872 5.885 -0.123 1.00 98.38 83 CYS A N 1
ATOM 679 C CA . CYS A 1 83 ? -0.422 5.970 -0.281 1.00 98.38 83 CYS A CA 1
ATOM 680 C C . CYS A 1 83 ? 0.142 7.115 0.567 1.00 98.38 83 CYS A C 1
ATOM 682 O O . CYS A 1 83 ? -0.334 8.244 0.462 1.00 98.38 83 CYS A O 1
ATOM 684 N N . LEU A 1 84 ? 1.173 6.823 1.364 1.00 97.75 84 LEU A N 1
ATOM 685 C CA . LEU A 1 84 ? 1.878 7.796 2.209 1.00 97.75 84 LEU A CA 1
ATOM 686 C C . LEU A 1 84 ? 3.265 8.200 1.675 1.00 97.75 84 LEU A C 1
ATOM 688 O O . LEU A 1 84 ? 4.016 8.900 2.352 1.00 97.75 84 LEU A O 1
ATOM 692 N N . LEU A 1 85 ? 3.666 7.691 0.505 1.00 96.00 85 LEU A N 1
ATOM 693 C CA . LEU A 1 85 ? 4.948 8.051 -0.107 1.00 96.00 85 LEU A CA 1
ATOM 694 C C . LEU A 1 85 ? 4.948 9.519 -0.532 1.00 96.00 85 LEU A C 1
ATOM 696 O O . LEU A 1 85 ? 3.952 10.014 -1.050 1.00 96.00 85 LEU A O 1
ATOM 700 N N . GLU A 1 86 ? 6.084 10.195 -0.394 1.00 94.81 86 GLU A N 1
ATOM 701 C CA . GLU A 1 86 ? 6.271 11.499 -1.033 1.00 94.81 86 GLU A CA 1
ATOM 702 C C . GLU A 1 86 ? 6.306 11.367 -2.556 1.00 94.81 86 GLU A C 1
ATOM 704 O O . GLU A 1 86 ? 6.707 10.333 -3.098 1.00 94.81 86 GLU A O 1
ATOM 709 N N . GLU A 1 87 ? 5.962 12.448 -3.251 1.00 94.81 87 GLU A N 1
ATOM 710 C CA . GLU A 1 87 ? 6.035 12.520 -4.713 1.00 94.81 87 GLU A CA 1
ATOM 711 C C . GLU A 1 87 ? 7.439 12.209 -5.236 1.00 94.81 87 GLU A C 1
ATOM 713 O O . GLU A 1 87 ? 7.592 11.430 -6.176 1.00 94.81 87 GLU A O 1
ATOM 718 N N . GLN A 1 88 ? 8.475 12.722 -4.567 1.00 94.19 88 GLN A N 1
ATOM 719 C CA . GLN A 1 88 ? 9.866 12.440 -4.923 1.00 94.19 88 GLN A CA 1
ATOM 720 C C . GLN A 1 88 ? 10.201 10.949 -4.786 1.00 94.19 88 GLN A C 1
ATOM 722 O O . GLN A 1 88 ? 10.905 10.397 -5.628 1.00 94.19 88 GLN A O 1
ATOM 727 N N . GLN A 1 89 ? 9.667 10.265 -3.765 1.00 94.19 89 GLN A N 1
ATOM 728 C CA . GLN A 1 89 ? 9.841 8.817 -3.616 1.00 94.19 89 GLN A CA 1
ATOM 729 C C . GLN A 1 89 ? 9.101 8.056 -4.725 1.00 94.19 89 GLN A C 1
ATOM 731 O O . GLN A 1 89 ? 9.638 7.095 -5.273 1.00 94.19 89 GLN A O 1
ATOM 736 N N . LEU A 1 90 ? 7.884 8.479 -5.080 1.00 96.19 90 LEU A N 1
ATOM 737 C CA . LEU A 1 90 ? 7.122 7.875 -6.176 1.00 96.19 90 LEU A CA 1
ATOM 738 C C . LEU A 1 90 ? 7.851 8.015 -7.518 1.00 96.19 90 LEU A C 1
ATOM 740 O O . LEU A 1 90 ? 7.975 7.021 -8.235 1.00 96.19 90 LEU A O 1
ATOM 744 N N . ASN A 1 91 ? 8.367 9.208 -7.822 1.00 95.38 91 ASN A N 1
ATOM 745 C CA . ASN A 1 91 ? 9.130 9.481 -9.039 1.00 95.38 91 ASN A CA 1
ATOM 746 C C . ASN A 1 91 ? 10.409 8.630 -9.086 1.00 95.38 91 ASN A C 1
ATOM 748 O O . ASN A 1 91 ? 10.588 7.807 -9.987 1.00 95.38 91 ASN A O 1
ATOM 752 N N . ARG A 1 92 ? 11.224 8.719 -8.031 1.00 95.44 92 ARG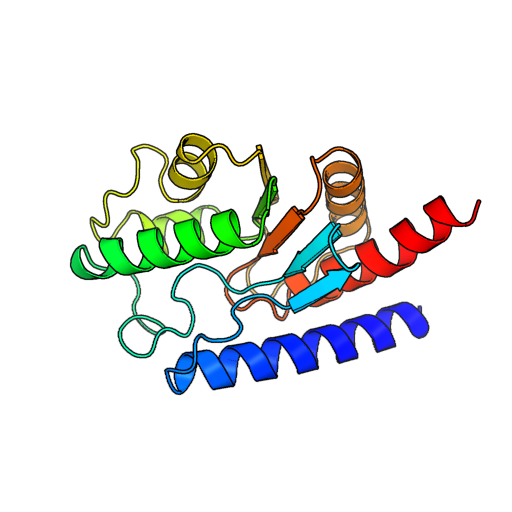 A N 1
ATOM 753 C CA . ARG A 1 92 ? 12.495 8.000 -7.923 1.00 95.44 92 ARG A CA 1
ATOM 754 C C . ARG A 1 92 ? 12.343 6.492 -8.067 1.00 95.44 92 ARG A C 1
ATOM 756 O O . ARG A 1 92 ? 13.131 5.854 -8.754 1.00 95.44 92 ARG A O 1
ATOM 763 N N . TYR A 1 93 ? 11.344 5.888 -7.425 1.00 95.12 93 TYR A N 1
ATOM 764 C CA . TYR A 1 93 ? 11.191 4.435 -7.486 1.00 95.12 93 TYR A CA 1
ATOM 765 C C . TYR A 1 93 ? 10.503 3.951 -8.762 1.00 95.12 93 TYR A C 1
ATOM 767 O O . TYR A 1 93 ? 10.886 2.899 -9.263 1.00 95.12 93 TYR A O 1
ATOM 775 N N . TYR A 1 94 ? 9.491 4.661 -9.270 1.00 96.81 94 TYR A N 1
ATOM 776 C CA . TYR A 1 94 ? 8.563 4.104 -10.264 1.00 96.81 94 TYR A CA 1
ATOM 777 C C . TYR A 1 94 ? 8.537 4.838 -11.610 1.00 96.81 94 TYR A C 1
ATOM 779 O O . TYR A 1 94 ? 7.805 4.401 -12.501 1.00 96.81 94 TYR A O 1
ATOM 787 N N . VAL A 1 95 ? 9.306 5.918 -11.775 1.00 95.69 95 VAL A N 1
ATOM 788 C CA . VAL A 1 95 ? 9.339 6.722 -13.009 1.00 95.69 95 VAL A CA 1
ATOM 789 C C . VAL A 1 95 ? 10.766 6.860 -13.546 1.00 95.69 95 VAL A C 1
ATOM 791 O O . VAL A 1 95 ? 11.010 6.433 -14.671 1.00 95.69 95 VAL A O 1
ATOM 794 N N . GLU A 1 96 ? 11.718 7.357 -12.747 1.00 95.94 96 GLU A N 1
ATOM 795 C CA . GLU A 1 96 ? 13.095 7.673 -13.191 1.00 95.94 96 GLU A CA 1
ATOM 796 C C . GLU A 1 96 ? 13.830 6.496 -13.856 1.00 95.94 96 GLU A C 1
ATOM 798 O O . GLU A 1 96 ? 14.639 6.692 -14.755 1.00 95.94 96 GLU A O 1
ATOM 803 N N . GLY A 1 97 ? 13.533 5.259 -13.448 1.00 92.94 97 GLY A N 1
ATOM 804 C CA . GLY A 1 97 ? 14.169 4.050 -13.986 1.00 92.94 97 GLY A CA 1
ATOM 805 C C . GLY A 1 97 ? 13.557 3.520 -15.281 1.00 92.94 97 GLY A C 1
ATOM 806 O O . GLY A 1 97 ? 13.872 2.404 -15.682 1.00 92.94 97 GLY A O 1
ATOM 807 N N . GLY A 1 98 ? 12.646 4.264 -15.916 1.00 94.12 98 GLY A N 1
ATOM 808 C CA . GLY A 1 98 ? 12.018 3.849 -17.175 1.00 94.12 98 GLY A CA 1
ATOM 809 C C . GLY A 1 98 ? 11.053 2.671 -17.022 1.00 94.12 98 GLY A C 1
ATOM 810 O O . GLY A 1 98 ? 10.759 1.972 -17.991 1.00 94.12 98 GLY A O 1
ATOM 811 N N . LEU A 1 99 ? 10.536 2.442 -15.810 1.00 94.75 99 LEU A N 1
ATOM 812 C CA . LEU A 1 99 ? 9.610 1.347 -15.513 1.00 94.75 99 LEU A CA 1
ATOM 813 C C . LEU A 1 99 ? 8.328 1.420 -16.363 1.00 94.75 99 LEU A C 1
ATOM 815 O O . LEU A 1 99 ? 7.727 0.390 -16.667 1.00 94.75 99 LEU A O 1
ATOM 819 N N . ASN A 1 100 ? 7.908 2.634 -16.746 1.00 94.38 100 ASN A N 1
ATOM 820 C CA . ASN A 1 100 ? 6.801 2.895 -17.670 1.00 94.38 100 ASN A CA 1
ATOM 821 C C . ASN A 1 100 ? 5.520 2.113 -17.312 1.00 94.38 100 ASN A C 1
ATOM 823 O O . ASN A 1 100 ? 4.911 1.465 -18.168 1.00 94.38 100 ASN A O 1
ATOM 827 N N . LEU A 1 101 ? 5.131 2.118 -16.028 1.00 94.62 101 LEU A N 1
ATOM 828 C CA . LEU A 1 101 ? 3.898 1.469 -15.554 1.00 94.62 101 LEU A CA 1
ATOM 829 C C . LEU A 1 101 ? 2.644 2.148 -16.111 1.00 94.62 101 LEU A C 1
ATOM 831 O O . LEU A 1 101 ? 1.701 1.472 -16.509 1.00 94.62 101 LEU A O 1
ATOM 835 N N . HIS A 1 102 ? 2.639 3.479 -16.095 1.00 97.50 102 HIS A N 1
ATOM 836 C CA . HIS A 1 102 ? 1.534 4.342 -16.496 1.00 97.50 102 HIS A CA 1
ATOM 837 C C . HIS A 1 102 ? 2.065 5.786 -16.639 1.00 97.50 102 HIS A C 1
ATOM 839 O O . HIS A 1 102 ? 3.007 6.124 -15.915 1.00 97.50 102 HIS A O 1
ATOM 845 N N . PRO A 1 103 ? 1.472 6.660 -17.483 1.00 94.88 103 PRO A N 1
ATOM 846 C CA . PRO A 1 103 ? 1.908 8.058 -17.624 1.00 94.88 103 PRO A CA 1
ATOM 847 C C . PRO A 1 103 ? 1.975 8.834 -16.299 1.00 94.88 103 PRO A C 1
ATOM 849 O O . PRO A 1 103 ? 2.886 9.618 -16.075 1.00 94.88 103 PRO A O 1
ATOM 852 N N . CYS A 1 104 ? 1.044 8.563 -15.381 1.00 94.00 104 CYS A N 1
ATOM 853 C CA . CYS A 1 104 ? 1.025 9.137 -14.024 1.00 94.00 104 CYS A CA 1
ATOM 854 C C . CYS A 1 104 ? 1.696 8.241 -12.956 1.00 94.00 104 CYS A C 1
ATOM 856 O O . CYS A 1 104 ? 1.274 8.229 -11.796 1.00 94.00 104 CYS A O 1
ATOM 858 N N . GLY A 1 105 ? 2.681 7.425 -13.342 1.00 95.88 105 GLY A N 1
ATOM 859 C CA . GLY A 1 105 ? 3.454 6.571 -12.434 1.00 95.88 105 GLY A CA 1
ATOM 860 C C . GLY A 1 105 ? 2.620 5.527 -11.680 1.00 95.88 105 GLY A C 1
ATOM 861 O O . GLY A 1 105 ? 1.578 5.067 -12.148 1.00 95.88 105 GLY A O 1
ATOM 862 N N . LEU A 1 106 ? 3.080 5.142 -10.484 1.00 98.00 106 LEU A N 1
ATOM 863 C CA . LEU A 1 106 ? 2.448 4.087 -9.681 1.00 98.00 106 LEU A CA 1
ATOM 864 C C . LEU A 1 106 ? 0.997 4.407 -9.290 1.00 98.00 106 LEU A C 1
ATOM 866 O O . LEU A 1 106 ? 0.137 3.536 -9.378 1.00 98.00 106 LEU A O 1
ATOM 870 N N . LEU A 1 107 ? 0.709 5.647 -8.877 1.00 98.31 107 LEU A N 1
ATOM 871 C CA . LEU A 1 107 ? -0.643 6.032 -8.452 1.00 98.31 107 LEU A CA 1
ATOM 872 C C . LEU A 1 107 ? -1.632 6.010 -9.620 1.00 98.31 107 LEU A C 1
ATOM 874 O O . LEU A 1 107 ? -2.766 5.564 -9.459 1.00 98.31 107 LEU A O 1
ATOM 878 N N . GLY A 1 108 ? -1.197 6.453 -10.803 1.00 98.19 108 GLY A N 1
ATOM 879 C CA . GLY A 1 108 ? -1.992 6.323 -12.021 1.00 98.19 108 GLY A CA 1
ATOM 880 C C . GLY A 1 108 ? -2.239 4.866 -12.396 1.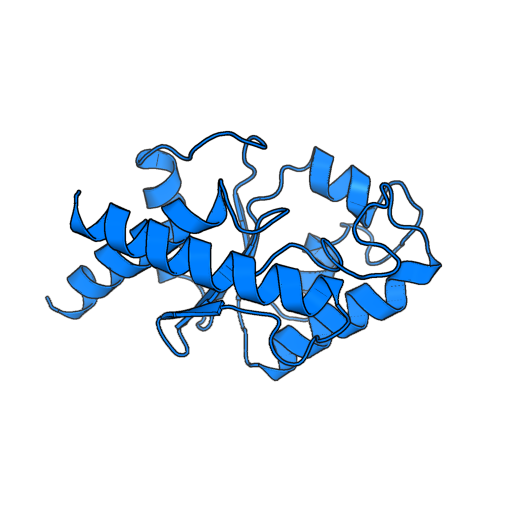00 98.19 108 GLY A C 1
ATOM 881 O O . GLY A 1 108 ? -3.360 4.508 -12.742 1.00 98.19 108 GLY A O 1
ATOM 882 N N . TYR A 1 109 ? -1.222 4.014 -12.245 1.00 98.50 109 TYR A N 1
ATOM 883 C CA . TYR A 1 109 ? -1.371 2.579 -12.462 1.00 98.50 109 TYR A CA 1
ATOM 884 C C . TYR A 1 109 ? -2.385 1.955 -11.493 1.00 98.50 109 TYR A C 1
ATOM 886 O O . TYR A 1 109 ? -3.255 1.211 -11.924 1.00 98.50 109 TYR A O 1
ATOM 894 N N . TYR A 1 110 ? -2.363 2.300 -10.203 1.00 98.69 110 TYR A N 1
ATOM 895 C CA . TYR A 1 110 ? -3.398 1.847 -9.266 1.00 98.69 110 TYR A CA 1
ATOM 896 C C . TYR A 1 110 ? -4.808 2.254 -9.719 1.00 98.69 110 TYR A C 1
ATOM 898 O O . TYR A 1 110 ? -5.699 1.409 -9.800 1.00 98.69 110 TYR A O 1
ATOM 906 N N . LYS A 1 111 ? -5.009 3.522 -10.088 1.00 98.69 111 LYS A N 1
ATOM 907 C CA . LYS A 1 111 ? -6.311 3.997 -10.583 1.00 98.69 111 LYS A CA 1
ATOM 908 C C . LYS A 1 111 ? -6.754 3.241 -11.840 1.00 98.69 111 LYS A C 1
ATOM 910 O O . LYS A 1 111 ? -7.907 2.828 -11.919 1.00 98.69 111 LYS A O 1
ATOM 915 N N . SER A 1 112 ? -5.845 2.978 -12.784 1.00 98.38 112 SER A N 1
ATOM 916 C CA . SER A 1 112 ? -6.168 2.220 -14.004 1.00 98.38 112 SER A CA 1
ATOM 917 C C . SER A 1 112 ? -6.508 0.749 -13.738 1.00 98.38 112 SER A C 1
ATOM 919 O O . SER A 1 112 ? -7.186 0.122 -14.547 1.00 98.38 112 SER A O 1
ATOM 921 N N . GLN A 1 113 ? -6.089 0.196 -12.594 1.00 98.44 113 GLN A N 1
ATOM 922 C CA . GLN A 1 113 ? -6.492 -1.138 -12.142 1.00 98.44 113 GLN A CA 1
ATOM 923 C C . GLN A 1 113 ? -7.849 -1.159 -11.417 1.00 98.44 113 GLN A C 1
ATOM 925 O O . GLN A 1 113 ? -8.306 -2.243 -11.039 1.00 98.44 113 GLN A O 1
ATOM 930 N N . GLY A 1 114 ? -8.509 -0.008 -11.256 1.00 98.25 114 GLY A N 1
ATOM 931 C CA . GLY A 1 114 ? -9.832 0.117 -10.642 1.00 98.25 114 GLY A CA 1
ATOM 932 C C . GLY A 1 114 ? -9.819 0.334 -9.128 1.00 98.25 114 GLY A C 1
ATOM 933 O O . GLY A 1 114 ? -10.863 0.184 -8.502 1.00 98.25 114 GLY A O 1
ATOM 934 N N . PHE A 1 115 ? -8.669 0.665 -8.531 1.00 98.75 115 PHE A N 1
ATOM 935 C CA . PHE A 1 115 ? -8.622 1.071 -7.125 1.00 98.75 115 PHE A CA 1
ATOM 936 C C . PHE A 1 115 ? -9.079 2.520 -6.961 1.00 98.75 115 PHE A C 1
ATOM 938 O O . PHE A 1 115 ? -8.684 3.391 -7.742 1.00 98.75 115 PHE A O 1
ATOM 945 N N . GLU A 1 116 ? -9.801 2.811 -5.880 1.00 98.69 116 GLU A N 1
ATOM 946 C CA . GLU A 1 116 ? -9.926 4.188 -5.408 1.00 98.69 116 GLU A CA 1
ATOM 947 C C . GLU A 1 116 ? -8.652 4.584 -4.649 1.00 98.69 116 GLU A C 1
ATOM 949 O O . GLU A 1 116 ? -8.205 3.876 -3.747 1.00 98.69 116 GLU A O 1
ATOM 954 N N . VAL A 1 117 ? -8.014 5.692 -5.033 1.00 98.56 117 VAL A N 1
ATOM 955 C CA . VAL A 1 117 ? -6.680 6.052 -4.526 1.00 98.56 117 VAL A CA 1
ATOM 956 C C . VAL A 1 117 ? -6.707 7.421 -3.867 1.00 98.56 117 VAL A C 1
ATOM 958 O O . VAL A 1 117 ? -6.991 8.421 -4.529 1.00 98.56 117 VAL A O 1
ATOM 961 N N . ARG A 1 118 ? -6.312 7.477 -2.592 1.00 98.44 118 ARG A N 1
ATOM 962 C CA . ARG A 1 118 ? -5.996 8.723 -1.881 1.00 98.44 118 ARG A CA 1
ATOM 963 C C . ARG A 1 118 ? -4.498 8.784 -1.605 1.00 98.44 118 ARG A C 1
ATOM 965 O O . ARG A 1 118 ? -3.868 7.791 -1.237 1.00 98.44 118 ARG A O 1
ATOM 972 N N . HIS A 1 119 ? -3.918 9.959 -1.798 1.00 98.38 119 HIS A N 1
ATOM 973 C CA . HIS A 1 119 ? -2.493 10.197 -1.609 1.00 98.38 119 HIS A CA 1
ATOM 974 C C . HIS A 1 119 ? -2.309 11.267 -0.542 1.00 98.38 119 HIS A C 1
ATOM 976 O O . HIS A 1 119 ? -2.805 12.379 -0.686 1.00 98.38 119 HIS A O 1
ATOM 982 N N . PHE A 1 120 ? -1.617 10.899 0.530 1.00 97.38 120 PHE A N 1
ATOM 983 C CA . PHE A 1 120 ? -1.234 11.797 1.609 1.00 97.38 120 PHE A CA 1
ATOM 984 C C . PHE A 1 120 ? 0.295 11.779 1.667 1.00 97.38 120 PHE A C 1
ATOM 986 O O . PHE A 1 120 ? 0.867 10.898 2.303 1.00 97.38 120 PHE A O 1
ATOM 993 N N . PRO A 1 121 ? 0.991 12.637 0.906 1.00 95.31 121 PRO A N 1
ATOM 994 C CA . PRO A 1 121 ? 2.446 12.620 0.875 1.00 95.31 121 PRO A CA 1
ATOM 995 C C . PRO A 1 121 ? 3.014 12.982 2.245 1.00 95.31 121 PRO A C 1
ATOM 997 O O . PRO A 1 121 ? 2.538 13.903 2.908 1.00 95.31 121 PRO A O 1
ATOM 1000 N N . MET A 1 122 ? 4.054 12.259 2.655 1.00 91.44 122 MET A N 1
ATOM 1001 C CA . MET A 1 122 ? 4.695 12.485 3.941 1.00 91.44 122 MET A CA 1
ATOM 1002 C C . MET A 1 122 ? 6.181 12.147 3.906 1.00 91.44 122 MET A C 1
ATOM 1004 O O . MET A 1 122 ? 6.523 10.969 3.773 1.00 91.44 122 MET A O 1
ATOM 1008 N N . THR A 1 123 ? 7.022 13.163 4.116 1.00 86.50 123 THR A N 1
ATOM 1009 C CA . THR A 1 123 ? 8.128 13.142 5.086 1.00 86.50 123 THR A CA 1
ATOM 1010 C C . THR A 1 123 ? 8.759 11.782 5.398 1.00 86.50 123 THR A C 1
ATOM 1012 O O . THR A 1 123 ? 8.326 11.169 6.376 1.00 86.50 123 THR A O 1
ATOM 1015 N N . ASP A 1 124 ? 9.716 11.236 4.647 1.00 77.25 124 ASP A N 1
ATOM 1016 C CA . ASP A 1 124 ? 10.387 10.001 5.054 1.00 77.25 124 ASP A CA 1
ATOM 1017 C C . ASP A 1 124 ? 11.018 10.177 6.441 1.00 77.25 124 ASP A C 1
ATOM 1019 O O . ASP A 1 124 ? 11.546 11.236 6.773 1.00 77.25 124 ASP A O 1
ATOM 1023 N N . TYR A 1 125 ? 10.902 9.144 7.276 1.00 75.06 125 TYR A N 1
ATOM 1024 C CA . TYR A 1 125 ? 11.259 9.155 8.706 1.00 75.06 125 TYR A CA 1
ATOM 1025 C C . TYR A 1 125 ? 10.510 10.156 9.602 1.00 75.06 125 TYR A C 1
ATOM 1027 O O . TYR A 1 125 ? 10.673 10.102 10.822 1.00 75.06 125 TYR A O 1
ATOM 1035 N N . GLN A 1 126 ? 9.646 11.016 9.061 1.00 83.06 126 GLN A N 1
ATOM 1036 C CA . GLN A 1 126 ? 8.793 11.865 9.882 1.00 83.06 126 GLN A CA 1
ATOM 1037 C C . GLN A 1 126 ? 7.714 11.005 10.556 1.00 83.06 126 GLN A C 1
ATOM 1039 O O . GLN A 1 126 ? 7.131 10.101 9.948 1.00 83.06 126 GLN A O 1
ATOM 1044 N N . ARG A 1 127 ? 7.440 11.283 11.834 1.00 87.62 127 ARG A N 1
ATOM 1045 C CA . ARG A 1 127 ? 6.293 10.714 12.550 1.00 87.62 127 ARG A CA 1
ATOM 1046 C C . ARG A 1 127 ? 5.062 11.589 12.286 1.00 87.62 127 ARG A C 1
ATOM 1048 O O . ARG A 1 127 ? 5.189 12.808 12.376 1.00 87.62 127 ARG A O 1
ATOM 1055 N N . PRO A 1 128 ? 3.894 11.011 11.958 1.00 91.81 128 PRO A N 1
ATOM 1056 C CA . PRO A 1 128 ? 2.721 11.810 11.641 1.00 91.81 128 PRO A CA 1
ATOM 1057 C C . PRO A 1 128 ? 2.181 12.433 12.919 1.00 91.81 128 PRO A C 1
ATOM 1059 O O . PRO A 1 128 ? 2.094 11.761 13.950 1.00 91.81 128 PRO A O 1
ATOM 1062 N N . ASP A 1 129 ? 1.840 13.714 12.840 1.00 94.69 129 ASP A N 1
ATOM 1063 C CA . ASP A 1 129 ? 1.084 14.373 13.894 1.00 94.69 129 ASP A CA 1
ATOM 1064 C C . ASP A 1 129 ? -0.386 13.929 13.870 1.00 94.69 129 ASP A C 1
ATOM 1066 O O . ASP A 1 129 ? -0.860 13.256 12.948 1.00 94.69 129 ASP A O 1
ATOM 1070 N N . GLU A 1 130 ? -1.113 14.278 14.924 1.00 94.19 130 GLU A N 1
ATOM 1071 C CA . GLU A 1 130 ? -2.512 13.894 15.082 1.00 94.19 130 GLU A CA 1
ATOM 1072 C C . GLU A 1 130 ? -3.413 14.490 13.996 1.00 94.19 130 GLU A C 1
ATOM 1074 O O . GLU A 1 130 ? -4.281 13.794 13.475 1.00 94.19 130 GLU A O 1
ATOM 1079 N N . SER A 1 131 ? -3.160 15.733 13.575 1.00 95.75 131 SER A N 1
ATOM 1080 C CA . SER A 1 131 ? -3.945 16.391 12.524 1.00 95.75 131 SER A CA 1
ATOM 1081 C C . SER A 1 131 ? -3.832 15.656 11.186 1.00 95.75 131 SER A C 1
ATOM 1083 O O . SER A 1 131 ? -4.812 15.509 10.452 1.00 95.75 131 SER A O 1
ATOM 1085 N N . TYR A 1 132 ? -2.641 15.141 10.881 1.00 96.25 132 TYR A N 1
ATOM 1086 C CA . TYR A 1 132 ? -2.380 14.316 9.718 1.00 96.25 132 TYR A CA 1
ATOM 1087 C C . TYR A 1 132 ? -3.096 12.971 9.838 1.00 96.25 132 TYR A C 1
ATOM 1089 O O . TYR A 1 132 ? -3.798 12.561 8.913 1.00 96.25 132 TYR A O 1
ATOM 1097 N N . MET A 1 133 ? -2.965 12.292 10.983 1.00 97.25 133 MET A N 1
ATOM 1098 C CA . MET A 1 133 ? -3.634 11.008 11.214 1.00 97.25 133 MET A CA 1
ATOM 1099 C C . MET A 1 133 ? -5.160 11.132 11.138 1.00 97.25 133 MET A C 1
ATOM 1101 O O . MET A 1 133 ? -5.796 10.260 10.548 1.00 97.25 133 MET A O 1
ATOM 1105 N N . GLN A 1 134 ? -5.735 12.234 11.628 1.00 97.12 134 GLN A N 1
ATOM 1106 C CA . GLN A 1 134 ? -7.165 12.512 11.522 1.00 97.12 134 GLN A CA 1
ATOM 1107 C C . GLN A 1 134 ? -7.610 12.650 10.062 1.00 97.12 134 GLN A C 1
ATOM 1109 O O . GLN A 1 134 ? -8.586 12.024 9.661 1.00 97.12 134 GLN A O 1
ATOM 1114 N N . LYS A 1 135 ? -6.872 13.398 9.229 1.00 97.94 135 LYS A N 1
ATOM 1115 C CA . LYS A 1 135 ? -7.179 13.515 7.788 1.00 97.94 135 LYS A CA 1
ATOM 1116 C C . LYS A 1 135 ? -7.172 12.155 7.088 1.00 97.94 135 LYS A C 1
ATOM 1118 O O . LYS A 1 135 ? -8.032 11.886 6.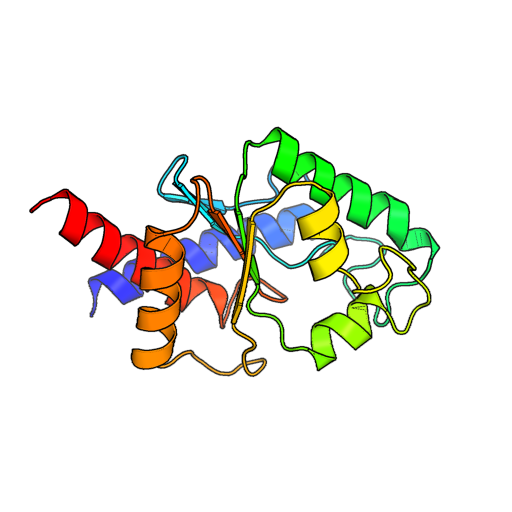250 1.00 97.94 135 LYS A O 1
ATOM 1123 N N . VAL A 1 136 ? -6.217 11.289 7.436 1.00 98.19 136 VAL A N 1
ATOM 1124 C CA . VAL A 1 136 ? -6.146 9.935 6.871 1.00 98.1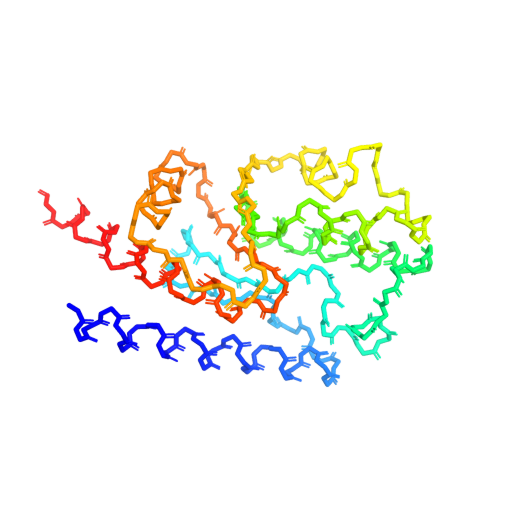9 136 VAL A CA 1
ATOM 1125 C C . VAL A 1 136 ? -7.280 9.046 7.396 1.00 98.19 136 VAL A C 1
ATOM 1127 O O . VAL A 1 136 ? -7.812 8.248 6.626 1.00 98.19 136 VAL A O 1
ATOM 1130 N N . LEU A 1 137 ? -7.682 9.185 8.663 1.00 98.12 137 LEU A N 1
ATOM 1131 C CA . LEU A 1 137 ? -8.839 8.487 9.232 1.00 98.12 137 LEU A CA 1
ATOM 1132 C C . LEU A 1 137 ? -10.136 8.857 8.506 1.00 98.12 137 LEU A C 1
ATOM 1134 O O . LEU A 1 137 ? -10.882 7.957 8.124 1.00 98.12 137 LEU A O 1
ATOM 1138 N N . GLU A 1 138 ? -10.389 10.142 8.267 1.00 98.12 138 GLU A N 1
ATOM 1139 C CA . GLU A 1 138 ? -11.595 10.577 7.551 1.00 98.12 138 GLU A CA 1
ATOM 1140 C C . GLU A 1 138 ? -11.617 10.040 6.115 1.00 98.12 138 GLU A C 1
ATOM 1142 O O . GLU A 1 138 ? -12.589 9.410 5.700 1.00 98.12 138 GLU A O 1
ATOM 1147 N N . ALA A 1 139 ? -10.497 10.123 5.390 1.00 98.25 139 ALA A N 1
ATOM 1148 C CA . ALA A 1 139 ? -10.405 9.499 4.071 1.00 98.25 139 ALA A CA 1
ATOM 1149 C C . ALA A 1 139 ? -10.570 7.974 4.126 1.00 98.25 139 ALA A C 1
ATOM 1151 O O . ALA A 1 139 ? -11.209 7.390 3.256 1.00 98.25 139 ALA A O 1
ATOM 1152 N N . PHE A 1 140 ? -10.025 7.304 5.147 1.00 98.50 140 PHE A N 1
ATOM 1153 C CA . PHE A 1 140 ? -10.267 5.881 5.341 1.00 98.50 140 PHE A CA 1
ATOM 1154 C C . PHE A 1 140 ? -11.764 5.607 5.487 1.00 98.50 140 PHE A C 1
ATOM 1156 O O . PHE A 1 140 ? -12.245 4.702 4.812 1.00 98.50 140 PHE A O 1
ATOM 1163 N N . LYS A 1 141 ? -12.502 6.352 6.320 1.00 97.50 141 LYS A N 1
ATOM 1164 C CA . LYS A 1 141 ? -13.949 6.164 6.537 1.00 97.50 141 LYS A CA 1
ATOM 1165 C C . LYS A 1 141 ? -14.759 6.264 5.240 1.00 97.50 141 LYS A C 1
ATOM 1167 O O . LYS A 1 141 ? -15.655 5.449 5.050 1.00 97.50 141 LYS A O 1
ATOM 1172 N N . GLU A 1 142 ? -14.406 7.190 4.352 1.00 97.69 142 GLU A N 1
ATOM 1173 C CA . GLU A 1 142 ? -15.076 7.399 3.058 1.00 97.69 142 GLU A CA 1
ATOM 1174 C C . GLU A 1 142 ? -14.789 6.295 2.027 1.00 97.69 142 GLU A C 1
ATOM 1176 O O . GLU A 1 142 ? -15.635 5.989 1.188 1.00 97.69 142 GLU A O 1
ATOM 1181 N N . LEU A 1 143 ? -13.591 5.703 2.062 1.00 98.38 143 LEU A N 1
ATOM 1182 C CA . LEU A 1 143 ? -13.126 4.799 1.012 1.00 98.38 143 LEU A CA 1
ATOM 1183 C C . LEU A 1 143 ? -13.816 3.420 1.030 1.00 98.38 143 LEU A C 1
ATOM 1185 O O . LEU A 1 143 ? -13.956 2.807 2.099 1.00 98.38 143 LEU A O 1
ATOM 1189 N N . PRO A 1 144 ? -14.117 2.834 -0.149 1.00 98.31 144 PRO A N 1
ATOM 1190 C CA . PRO A 1 144 ? -14.575 1.453 -0.265 1.00 98.31 144 PRO A CA 1
ATOM 1191 C C . PRO A 1 144 ? -13.617 0.452 0.407 1.00 98.31 144 PRO A C 1
ATOM 1193 O O . PRO A 1 144 ? -12.424 0.399 0.099 1.00 98.31 144 PRO A O 1
ATOM 1196 N N . LYS A 1 145 ? -14.144 -0.386 1.309 1.00 98.19 145 LYS A N 1
ATOM 1197 C CA . LYS A 1 145 ? -13.375 -1.402 2.060 1.00 98.19 145 LYS A CA 1
ATOM 1198 C C . LYS A 1 145 ? -13.171 -2.703 1.285 1.00 98.19 145 LYS A C 1
ATOM 1200 O O . LYS A 1 145 ? -14.130 -3.148 0.676 1.00 98.19 145 LYS A O 1
ATOM 1205 N N . PRO A 1 146 ? -12.031 -3.388 1.360 1.00 98.56 146 PRO A N 1
ATOM 1206 C CA . PRO A 1 146 ? -10.916 -3.099 2.237 1.00 98.56 146 PRO A CA 1
ATOM 1207 C C . PRO A 1 146 ? -9.962 -2.064 1.637 1.00 98.56 146 PRO A C 1
ATOM 1209 O O . PRO A 1 146 ? -9.770 -1.993 0.419 1.00 98.56 146 PRO A O 1
ATOM 1212 N N . VAL A 1 147 ? -9.352 -1.276 2.520 1.00 98.81 147 VAL A N 1
ATOM 1213 C CA . VAL A 1 147 ? -8.358 -0.253 2.189 1.00 98.81 147 VAL A CA 1
ATOM 1214 C C . VAL A 1 147 ? -6.964 -0.795 2.481 1.00 98.81 147 VAL A C 1
ATOM 1216 O O . VAL A 1 147 ? -6.712 -1.309 3.571 1.00 98.81 147 VAL A O 1
ATOM 1219 N N . LEU A 1 148 ? -6.042 -0.636 1.536 1.00 98.81 148 LEU A N 1
ATOM 1220 C CA . LEU A 1 148 ? -4.619 -0.871 1.746 1.00 98.81 148 LEU A CA 1
ATOM 1221 C C . LEU A 1 148 ? -3.902 0.446 2.053 1.00 98.81 148 LEU A C 1
ATOM 1223 O O . LEU A 1 148 ? -3.885 1.357 1.230 1.00 98.81 148 LEU A O 1
ATOM 1227 N N . LEU A 1 149 ? -3.259 0.529 3.212 1.00 98.69 149 LEU A N 1
ATOM 1228 C CA . LEU A 1 149 ? -2.398 1.640 3.608 1.00 98.69 149 LEU A CA 1
ATOM 1229 C C . LEU A 1 149 ? -0.925 1.259 3.409 1.00 98.69 149 LEU A C 1
ATOM 1231 O O . LEU A 1 149 ? -0.458 0.273 3.982 1.00 98.69 149 LEU A O 1
ATOM 1235 N N . HIS A 1 150 ? -0.158 2.047 2.655 1.00 97.56 150 HIS A N 1
ATOM 1236 C CA . HIS A 1 150 ? 1.280 1.798 2.516 1.00 97.56 150 HIS A CA 1
ATOM 1237 C C . HIS A 1 150 ? 2.124 3.075 2.467 1.00 97.56 150 HIS A C 1
ATOM 1239 O O . HIS A 1 150 ? 1.690 4.124 1.999 1.00 97.56 150 HIS A O 1
ATOM 1245 N N . CYS A 1 151 ? 3.372 2.969 2.923 1.00 93.50 151 CYS A N 1
ATOM 1246 C CA . CYS A 1 151 ? 4.435 3.947 2.678 1.00 93.50 151 CYS A CA 1
ATOM 1247 C C . CYS A 1 151 ? 5.586 3.251 1.933 1.00 93.50 151 CYS A C 1
ATOM 1249 O O . CYS A 1 151 ? 5.318 2.409 1.080 1.00 93.50 151 CYS A O 1
ATOM 1251 N N . SER A 1 152 ? 6.852 3.562 2.238 1.00 93.56 152 SER A N 1
ATOM 1252 C CA . SER A 1 152 ? 8.001 2.807 1.719 1.00 93.56 152 SER A CA 1
ATOM 1253 C C . SER A 1 152 ? 8.123 1.447 2.414 1.00 93.56 152 SER A C 1
ATOM 1255 O O . SER A 1 152 ? 7.782 0.422 1.831 1.00 93.56 152 SER A O 1
ATOM 1257 N N . ALA A 1 153 ? 8.544 1.425 3.680 1.00 91.06 153 ALA A N 1
ATOM 1258 C CA . ALA A 1 153 ? 8.771 0.190 4.436 1.00 91.06 153 ALA A CA 1
ATOM 1259 C C . ALA A 1 153 ? 7.564 -0.291 5.257 1.00 91.06 153 ALA A C 1
ATOM 1261 O O . ALA A 1 153 ? 7.655 -1.332 5.891 1.00 91.06 153 ALA A O 1
ATOM 1262 N N . ALA A 1 154 ? 6.460 0.459 5.289 1.00 88.50 154 ALA A N 1
ATOM 1263 C CA . ALA A 1 154 ? 5.314 0.211 6.172 1.00 88.50 154 ALA A CA 1
ATOM 1264 C C . ALA A 1 154 ? 5.610 0.312 7.679 1.00 88.50 154 ALA A C 1
ATOM 1266 O O . ALA A 1 154 ? 4.850 -0.202 8.488 1.00 88.50 154 ALA A O 1
ATOM 1267 N N . ILE A 1 155 ? 6.707 0.957 8.078 1.00 90.56 155 ILE A N 1
ATOM 1268 C CA . ILE A 1 155 ? 7.112 1.021 9.485 1.00 90.56 155 ILE A CA 1
ATOM 1269 C C . ILE A 1 155 ? 6.789 2.404 10.061 1.00 90.56 155 ILE A C 1
ATOM 1271 O O . ILE A 1 155 ? 5.706 2.591 10.604 1.00 90.56 155 ILE A O 1
ATOM 1275 N N . ASP A 1 156 ? 7.650 3.403 9.884 1.00 87.50 156 ASP A N 1
ATOM 1276 C CA . ASP A 1 156 ? 7.584 4.613 10.722 1.00 87.50 156 ASP A CA 1
ATOM 1277 C C . ASP A 1 156 ? 6.379 5.520 10.462 1.00 87.50 156 ASP A C 1
ATOM 1279 O O . ASP A 1 156 ? 5.833 6.093 11.400 1.00 87.50 156 ASP A O 1
ATOM 1283 N N . ARG A 1 157 ? 5.916 5.583 9.210 1.00 89.88 157 ARG A N 1
ATOM 1284 C CA . ARG A 1 157 ? 4.715 6.342 8.821 1.00 89.88 157 ARG A CA 1
ATOM 1285 C C . ARG A 1 157 ? 3.438 5.511 8.943 1.00 89.88 157 ARG A C 1
ATOM 1287 O O . ARG A 1 157 ? 2.420 5.992 9.421 1.00 89.88 157 ARG A O 1
ATOM 1294 N N . THR A 1 158 ? 3.487 4.244 8.528 1.00 92.56 158 THR A N 1
ATOM 1295 C CA . THR A 1 158 ? 2.294 3.389 8.438 1.00 92.56 158 THR A CA 1
ATOM 1296 C C . THR A 1 158 ? 1.832 2.880 9.797 1.00 92.56 158 THR A C 1
ATOM 1298 O O . THR A 1 158 ? 0.634 2.904 10.046 1.00 92.56 158 THR A O 1
ATOM 1301 N N . THR A 1 159 ? 2.730 2.447 10.693 1.00 95.81 159 THR A N 1
ATOM 1302 C CA . THR A 1 159 ? 2.310 1.873 11.984 1.00 95.81 159 THR A CA 1
ATOM 1303 C C . THR A 1 159 ? 1.540 2.859 12.870 1.00 95.81 159 THR A C 1
ATOM 1305 O O . THR A 1 159 ? 0.504 2.444 13.388 1.00 95.81 159 THR A O 1
ATOM 1308 N N . PRO A 1 160 ? 1.965 4.133 13.059 1.00 96.12 160 PRO A N 1
ATOM 1309 C CA . PRO A 1 160 ? 1.181 5.074 13.861 1.00 96.12 160 PRO A CA 1
ATOM 1310 C C . PRO A 1 160 ? -0.171 5.400 13.215 1.00 96.12 160 PRO A C 1
ATOM 1312 O O . PRO A 1 160 ? -1.180 5.352 13.909 1.00 96.12 160 PRO A O 1
ATOM 1315 N N . VAL A 1 161 ? -0.221 5.630 11.895 1.00 97.31 161 VAL A N 1
ATOM 1316 C CA . VAL A 1 161 ? -1.482 5.899 11.175 1.00 97.31 161 VAL A CA 1
ATOM 1317 C C . VAL A 1 161 ? -2.438 4.711 11.283 1.00 97.31 161 VAL A C 1
ATOM 1319 O O . VAL A 1 161 ? -3.606 4.884 11.608 1.00 97.31 161 VAL A O 1
ATOM 1322 N N . ALA A 1 162 ? -1.952 3.490 11.053 1.00 97.75 162 ALA A N 1
ATOM 1323 C CA . ALA A 1 162 ? -2.770 2.284 11.125 1.00 97.75 162 ALA A CA 1
ATOM 1324 C C . ALA A 1 162 ? -3.318 2.038 12.537 1.00 97.75 162 ALA A C 1
ATOM 1326 O O . ALA A 1 162 ? -4.482 1.672 12.683 1.00 97.75 162 ALA A O 1
ATOM 1327 N N . ALA A 1 163 ? -2.496 2.255 13.571 1.00 97.56 163 ALA A N 1
ATOM 1328 C CA . ALA A 1 163 ? -2.926 2.143 14.961 1.00 97.56 163 ALA A CA 1
ATOM 1329 C C . ALA A 1 163 ? -3.980 3.198 15.312 1.00 97.56 163 ALA A C 1
ATOM 1331 O O . ALA A 1 163 ? -4.982 2.862 15.938 1.00 97.56 163 ALA A O 1
ATOM 1332 N N . PHE A 1 164 ? -3.779 4.442 14.873 1.00 97.00 164 PHE A N 1
ATOM 1333 C CA . PHE A 1 164 ? -4.735 5.529 15.066 1.00 97.00 164 PHE A CA 1
ATOM 1334 C C . PHE A 1 164 ? -6.083 5.204 14.415 1.00 97.00 164 PHE A C 1
ATOM 1336 O O . PHE A 1 164 ? -7.115 5.262 15.080 1.00 97.00 164 PHE A O 1
ATOM 1343 N N . ILE A 1 165 ? -6.073 4.758 13.151 1.00 97.56 165 ILE A N 1
ATOM 1344 C CA . ILE A 1 165 ? -7.293 4.345 12.448 1.00 97.56 165 ILE A CA 1
ATOM 1345 C C . ILE A 1 165 ? -7.984 3.206 13.191 1.00 97.56 165 ILE A C 1
ATOM 1347 O O . ILE A 1 165 ? -9.168 3.300 13.482 1.00 97.56 165 ILE A O 1
ATOM 1351 N N . ALA A 1 166 ? -7.267 2.130 13.507 1.00 96.62 166 ALA A N 1
ATOM 1352 C CA . ALA A 1 166 ? -7.869 0.952 14.122 1.00 96.62 166 ALA A CA 1
ATOM 1353 C C . ALA A 1 166 ? -8.421 1.213 15.529 1.00 96.62 166 ALA A C 1
ATOM 1355 O O . ALA A 1 166 ? -9.414 0.595 15.908 1.00 96.62 166 ALA A O 1
ATOM 1356 N N . TYR A 1 167 ? -7.814 2.131 16.282 1.00 95.50 167 TYR A N 1
ATOM 1357 C CA . TYR A 1 167 ? -8.326 2.554 17.578 1.00 95.50 167 TYR A CA 1
ATOM 1358 C C . TYR A 1 167 ? -9.620 3.371 17.423 1.00 95.50 167 TYR A C 1
ATOM 1360 O O . TYR A 1 167 ? -10.674 2.943 17.892 1.00 95.50 167 TYR A O 1
ATOM 1368 N N . HIS A 1 168 ? -9.578 4.485 16.687 1.00 94.56 168 HIS A N 1
ATOM 1369 C CA . HIS A 1 168 ? -10.711 5.415 16.603 1.00 94.56 168 HIS A CA 1
ATOM 1370 C C . HIS A 1 168 ? -11.869 4.902 15.743 1.00 94.56 168 HIS A C 1
ATOM 1372 O O . HIS A 1 168 ? -13.031 5.144 16.051 1.00 94.56 168 HIS A O 1
ATOM 1378 N N . TYR A 1 169 ? -11.588 4.122 14.698 1.00 92.50 169 TYR A N 1
ATOM 1379 C CA . TYR A 1 169 ? -12.640 3.523 13.877 1.00 92.50 169 TYR A CA 1
ATOM 1380 C C . TYR A 1 169 ? -13.445 2.460 14.636 1.00 92.50 169 TYR A C 1
ATOM 1382 O O . TYR A 1 169 ? -14.629 2.268 14.369 1.00 92.50 169 TYR A O 1
ATOM 1390 N N . LYS A 1 170 ? -12.818 1.769 15.597 1.00 83.25 170 LYS A N 1
ATOM 1391 C CA . LYS A 1 170 ? -13.522 0.824 16.467 1.00 83.25 170 LYS A CA 1
ATOM 1392 C C . LYS A 1 170 ? -14.424 1.555 17.460 1.00 83.25 170 LYS A C 1
ATOM 1394 O O . LYS A 1 170 ? -15.552 1.119 17.660 1.00 83.25 170 LYS A O 1
ATOM 1399 N N . GLU A 1 171 ? -13.949 2.654 18.049 1.00 77.50 171 GLU A N 1
ATOM 1400 C CA . GLU A 1 171 ? -14.760 3.489 18.946 1.00 77.50 171 GLU A CA 1
ATOM 1401 C C . GLU A 1 171 ? -16.011 4.029 18.242 1.00 77.50 171 GLU A C 1
ATOM 1403 O O . GLU A 1 171 ? -17.091 3.987 18.825 1.00 77.50 171 GLU A O 1
ATOM 1408 N N . ASP A 1 172 ? -15.892 4.458 16.983 1.00 75.44 172 ASP A N 1
ATOM 1409 C CA . ASP A 1 172 ? -17.029 4.955 16.197 1.00 75.44 172 ASP A CA 1
ATOM 1410 C C . ASP A 1 172 ? -18.063 3.861 15.870 1.00 75.44 172 ASP A C 1
ATOM 1412 O O . ASP A 1 172 ? -19.245 4.165 15.770 1.00 75.44 172 ASP A O 1
ATOM 1416 N N . LYS A 1 173 ? -17.657 2.588 15.732 1.00 73.38 173 LYS A N 1
ATOM 1417 C CA . LYS A 1 173 ? -18.588 1.460 15.500 1.00 73.38 173 LYS A CA 1
ATOM 1418 C C . LYS A 1 173 ? -19.294 0.954 16.760 1.00 73.38 173 LYS A C 1
ATOM 1420 O O . LYS A 1 173 ? -20.255 0.198 16.645 1.00 73.38 173 LYS A O 1
ATOM 1425 N N . CYS A 1 174 ? -18.779 1.279 17.943 1.00 59.19 174 CYS A N 1
ATOM 1426 C CA . CYS A 1 174 ? -19.350 0.855 19.224 1.00 59.19 174 CYS A CA 1
ATOM 1427 C C . CYS A 1 174 ? -20.269 1.914 19.858 1.00 59.19 174 CYS A C 1
ATOM 1429 O O . CYS A 1 174 ? -20.781 1.674 20.952 1.00 59.19 174 CYS A O 1
ATOM 1431 N N . LYS A 1 175 ? -20.445 3.061 19.198 1.00 52.44 175 LYS A N 1
ATOM 1432 C CA . LYS A 1 175 ? -21.425 4.099 19.535 1.00 52.44 175 LYS A CA 1
ATOM 1433 C C . LYS A 1 175 ? -22.664 3.937 18.665 1.00 52.44 175 LYS A C 1
ATOM 1435 O O . LYS A 1 175 ? -23.757 4.234 19.189 1.00 52.44 175 LYS A O 1
#

Radius of gyration: 15.34 Å; chains: 1; bounding box: 39×33×44 Å